Protein AF-A0A150K787-F1 (afdb_monomer_lite)

Secondary structure (DSSP, 8-state):
--SSTTTS----TT-S---THHHHHHHHHHHSGGGTT--S-----STTSS---

Radius of gyration: 14.04 Å; chains: 1; bounding box: 20×20×41 Å

Structure (mmCIF, N/CA/C/O backbone):
data_AF-A0A150K787-F1
#
_entry.id   AF-A0A150K787-F1
#
loop_
_atom_site.group_PDB
_atom_site.id
_atom_site.type_symbol
_atom_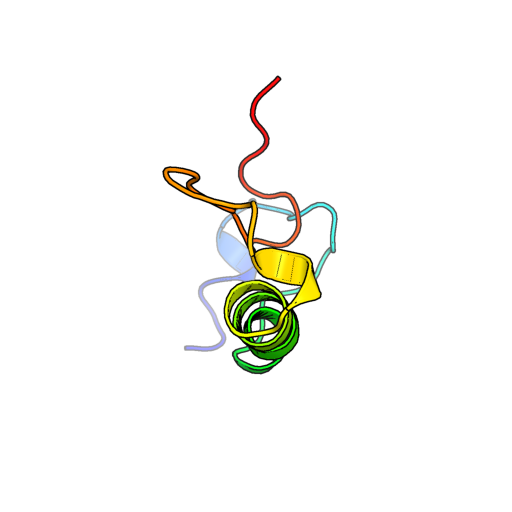site.label_atom_id
_atom_site.label_alt_id
_atom_site.label_comp_id
_atom_site.label_asym_id
_atom_site.label_entity_id
_atom_site.label_seq_id
_atom_site.pdbx_PDB_ins_code
_atom_site.Cartn_x
_atom_site.Cartn_y
_atom_site.Cartn_z
_atom_site.occupancy
_atom_site.B_iso_or_equiv
_atom_site.auth_seq_id
_atom_site.auth_comp_id
_atom_site.auth_asym_id
_atom_site.auth_atom_id
_atom_site.pdbx_PDB_model_num
ATOM 1 N N . MET A 1 1 ? -3.147 1.905 -26.578 1.00 53.50 1 MET A N 1
ATOM 2 C CA . MET A 1 1 ? -2.657 1.850 -25.180 1.00 53.50 1 MET A CA 1
ATOM 3 C C . MET A 1 1 ? -1.188 1.413 -25.014 1.00 53.50 1 MET A C 1
ATOM 5 O O . MET A 1 1 ? -0.579 1.808 -24.032 1.00 53.50 1 MET A O 1
ATOM 9 N N . LYS A 1 2 ? -0.558 0.673 -25.953 1.00 45.94 2 LYS A N 1
ATOM 10 C CA . LYS A 1 2 ? 0.860 0.239 -25.839 1.00 45.94 2 LYS A CA 1
ATOM 11 C C . LYS A 1 2 ? 1.952 1.261 -26.259 1.00 45.94 2 LYS A C 1
ATOM 13 O O . LYS A 1 2 ? 3.135 0.957 -26.188 1.00 45.94 2 LYS A O 1
ATOM 18 N N . ARG A 1 3 ? 1.581 2.456 -26.745 1.00 45.59 3 ARG A N 1
ATOM 19 C CA . ARG A 1 3 ? 2.521 3.408 -27.392 1.00 45.59 3 ARG A CA 1
ATOM 20 C C . ARG A 1 3 ? 2.970 4.587 -26.516 1.00 45.59 3 ARG A C 1
ATOM 22 O O . ARG A 1 3 ? 4.018 5.148 -26.795 1.00 45.59 3 ARG A O 1
ATOM 29 N N . GLN A 1 4 ? 2.234 4.948 -25.462 1.00 46.00 4 GLN A N 1
ATOM 30 C CA . GLN A 1 4 ? 2.507 6.177 -24.693 1.00 46.00 4 GLN A CA 1
ATOM 31 C C . GLN A 1 4 ? 3.618 6.042 -23.631 1.00 46.00 4 GLN A C 1
ATOM 33 O O . GLN A 1 4 ? 4.278 7.024 -23.321 1.00 46.00 4 GLN A O 1
ATOM 38 N N . TRP A 1 5 ? 3.900 4.842 -23.117 1.00 48.91 5 TRP A N 1
ATOM 39 C CA . TRP A 1 5 ? 4.853 4.623 -22.008 1.00 48.91 5 TRP A CA 1
ATOM 40 C C . TRP A 1 5 ? 6.322 4.596 -22.433 1.00 48.91 5 TRP A C 1
ATOM 42 O O . TRP A 1 5 ? 7.192 4.924 -21.637 1.00 48.91 5 TRP A O 1
ATOM 52 N N . LYS A 1 6 ? 6.619 4.253 -23.692 1.00 51.47 6 LYS A N 1
ATOM 53 C CA . LYS A 1 6 ? 7.985 4.396 -24.224 1.00 51.47 6 LYS A CA 1
ATOM 54 C C . LYS A 1 6 ? 8.382 5.862 -24.441 1.00 51.47 6 LYS A C 1
ATOM 56 O O . LYS A 1 6 ? 9.569 6.142 -24.545 1.00 51.47 6 LYS A O 1
ATOM 61 N N . ALA A 1 7 ? 7.410 6.773 -24.520 1.00 51.47 7 ALA A N 1
ATOM 62 C CA . ALA A 1 7 ? 7.631 8.170 -24.885 1.00 51.47 7 ALA A CA 1
ATOM 63 C C . ALA A 1 7 ? 7.755 9.121 -23.681 1.00 51.47 7 ALA A C 1
ATOM 65 O O . ALA A 1 7 ? 8.211 10.244 -23.855 1.00 51.47 7 ALA A O 1
ATOM 66 N N . SER A 1 8 ? 7.371 8.705 -22.470 1.00 57.62 8 SER A N 1
ATOM 67 C CA . SER A 1 8 ? 7.207 9.630 -21.340 1.00 57.62 8 SER A CA 1
ATOM 68 C C . SER A 1 8 ? 8.498 10.015 -20.607 1.00 57.62 8 SER A C 1
ATOM 70 O O . SER A 1 8 ? 8.431 10.821 -19.686 1.00 57.62 8 SER A O 1
ATOM 72 N N . GLY A 1 9 ? 9.666 9.450 -20.948 1.00 58.78 9 GLY A N 1
ATOM 73 C CA . GLY A 1 9 ? 10.961 9.745 -20.297 1.00 58.78 9 GLY A CA 1
ATOM 74 C C . GLY A 1 9 ? 11.074 9.321 -18.820 1.00 58.78 9 GLY A C 1
ATOM 75 O O . GLY A 1 9 ? 12.175 9.161 -18.298 1.00 58.78 9 GLY A O 1
ATOM 76 N N . LEU A 1 10 ? 9.941 9.070 -18.167 1.00 61.47 10 LEU A N 1
ATOM 77 C CA . LEU A 1 10 ? 9.800 8.629 -16.791 1.00 61.47 10 LEU A CA 1
ATOM 78 C C . LEU A 1 10 ? 10.215 7.162 -16.674 1.00 61.47 10 LEU A C 1
ATOM 80 O O . LEU A 1 10 ? 9.484 6.249 -17.062 1.00 61.47 10 LEU A O 1
ATOM 84 N N . LYS A 1 11 ? 11.422 6.943 -16.153 1.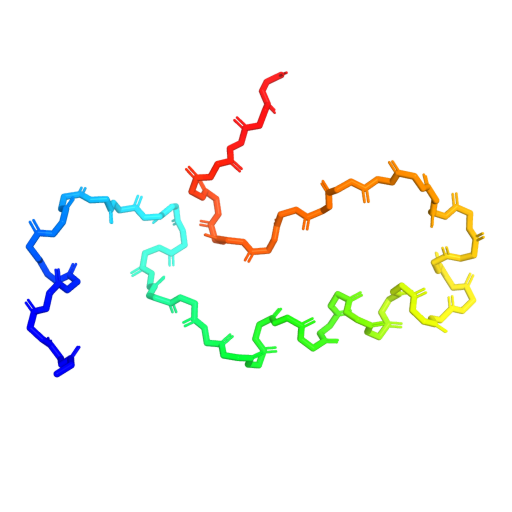00 69.81 11 LYS A N 1
ATOM 85 C CA . LYS A 1 11 ? 11.932 5.620 -15.795 1.00 69.81 11 LYS A CA 1
ATOM 86 C C . LYS A 1 11 ? 11.694 5.409 -14.299 1.00 69.81 11 LYS A C 1
ATOM 88 O O . LYS A 1 11 ? 12.516 5.884 -13.517 1.00 69.81 11 LYS A O 1
ATOM 93 N N . PRO A 1 12 ? 10.617 4.711 -13.884 1.00 72.12 12 PRO A N 1
ATOM 94 C CA . PRO A 1 12 ? 10.510 4.272 -12.497 1.00 72.12 12 PRO A CA 1
ATOM 95 C C . PRO A 1 12 ? 11.781 3.501 -12.118 1.00 72.12 12 PRO A C 1
ATOM 97 O O . PRO A 1 12 ? 12.278 2.737 -12.957 1.00 72.12 12 PRO A O 1
ATOM 100 N N .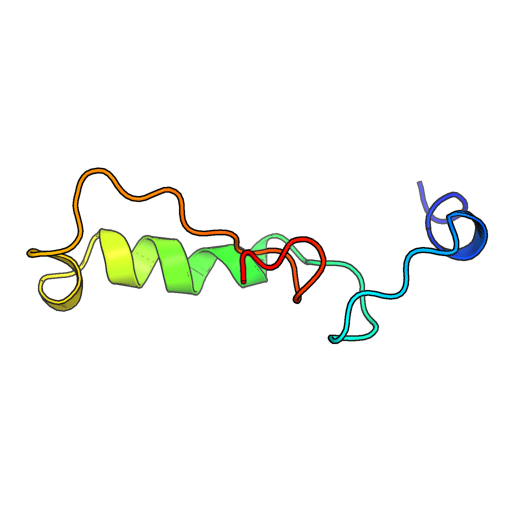 PRO A 1 13 ? 12.297 3.635 -10.886 1.00 85.81 13 PRO A N 1
ATOM 101 C CA . PRO A 1 13 ? 13.384 2.799 -10.379 1.00 85.81 13 PRO A CA 1
ATOM 102 C C . PRO A 1 13 ? 13.180 1.303 -10.650 1.00 85.81 13 PRO A C 1
ATOM 104 O O . PRO A 1 13 ? 14.127 0.604 -10.999 1.00 85.81 13 PRO A O 1
ATOM 107 N N . LEU A 1 14 ? 11.929 0.830 -10.606 1.00 89.44 14 LEU A N 1
ATOM 108 C CA . LEU A 1 14 ? 11.570 -0.564 -10.885 1.00 89.44 14 LEU A CA 1
ATOM 109 C C . LEU A 1 14 ? 11.590 -0.955 -12.381 1.00 89.44 14 LEU A C 1
ATOM 111 O O . LEU A 1 14 ? 11.345 -2.109 -12.720 1.00 89.44 14 LEU A O 1
ATOM 115 N N . ARG A 1 15 ? 11.864 -0.005 -13.289 1.00 85.62 15 ARG A N 1
ATOM 116 C CA . ARG A 1 15 ? 12.075 -0.168 -14.746 1.00 85.62 15 ARG A CA 1
ATOM 117 C C . ARG A 1 15 ? 10.980 -0.916 -15.518 1.00 85.62 15 ARG A C 1
ATOM 119 O O . ARG A 1 15 ? 11.204 -1.326 -16.657 1.00 85.62 15 ARG A O 1
ATOM 126 N N . ARG A 1 16 ? 9.780 -1.041 -14.953 1.00 86.75 16 ARG A N 1
ATOM 127 C CA . ARG A 1 16 ? 8.597 -1.585 -15.629 1.00 86.75 16 ARG A CA 1
ATOM 128 C C . ARG A 1 16 ? 7.336 -0.799 -15.267 1.00 86.75 16 ARG A C 1
ATOM 130 O O . ARG A 1 16 ? 7.292 -0.200 -14.193 1.00 86.75 16 ARG A O 1
ATOM 137 N N . PRO A 1 17 ? 6.297 -0.828 -16.120 1.00 84.75 17 PRO A N 1
ATOM 138 C CA . PRO A 1 17 ? 4.977 -0.348 -15.740 1.00 84.75 17 PRO A CA 1
ATOM 139 C C . PRO A 1 17 ? 4.419 -1.145 -14.556 1.00 84.75 17 PRO A C 1
ATOM 141 O O . PRO A 1 17 ? 4.561 -2.375 -14.505 1.00 84.75 17 PRO A O 1
ATOM 144 N N . GLY A 1 18 ? 3.750 -0.440 -13.644 1.00 87.69 18 GLY A N 1
ATOM 145 C CA . GLY A 1 18 ? 2.939 -1.066 -12.606 1.00 87.69 18 GLY A CA 1
ATOM 146 C C . GLY A 1 18 ? 1.832 -1.919 -13.225 1.00 87.69 18 GLY A C 1
ATOM 147 O O . GLY A 1 18 ? 1.296 -1.594 -14.286 1.00 87.69 18 GLY A O 1
ATOM 148 N N . GLN A 1 19 ? 1.533 -3.035 -12.580 1.00 93.25 19 GLN A N 1
ATOM 149 C CA . GLN A 1 19 ? 0.430 -3.926 -12.899 1.00 93.25 19 GLN A CA 1
ATOM 150 C C . GLN A 1 19 ? -0.606 -3.849 -11.774 1.00 93.25 19 GLN A C 1
ATOM 152 O O . GLN A 1 19 ? -0.225 -3.633 -10.625 1.00 93.25 19 GLN A O 1
ATOM 157 N N . PRO A 1 20 ? -1.899 -4.094 -12.047 1.00 93.44 20 PRO A N 1
ATOM 158 C CA . PRO A 1 20 ? -2.922 -4.117 -10.999 1.00 93.44 20 PRO A CA 1
ATOM 159 C C . PRO A 1 20 ? -2.572 -5.047 -9.827 1.00 93.44 20 PRO A C 1
ATOM 161 O O . PRO A 1 20 ? -2.827 -4.719 -8.672 1.00 93.44 20 PRO A O 1
ATOM 164 N N . ALA A 1 21 ? -1.913 -6.173 -10.120 1.00 95.88 21 ALA A N 1
ATOM 165 C CA . ALA A 1 21 ? -1.463 -7.133 -9.117 1.00 95.88 21 ALA A CA 1
ATOM 166 C C . ALA A 1 21 ? -0.442 -6.558 -8.114 1.00 95.88 21 ALA A C 1
ATOM 168 O O . ALA A 1 21 ? -0.376 -7.043 -6.989 1.00 95.88 21 ALA A O 1
ATOM 169 N N . ASP A 1 22 ? 0.311 -5.510 -8.469 1.00 95.31 22 ASP A N 1
ATOM 170 C CA . ASP A 1 22 ? 1.308 -4.904 -7.574 1.00 95.31 22 ASP A CA 1
ATOM 171 C C . ASP A 1 22 ? 0.669 -4.221 -6.352 1.00 95.31 22 ASP A C 1
ATOM 173 O O . ASP A 1 22 ? 1.316 -4.069 -5.320 1.00 95.31 22 ASP A O 1
ATOM 177 N N . HIS A 1 23 ? -0.607 -3.832 -6.442 1.00 95.38 23 HIS A N 1
ATOM 178 C CA . HIS A 1 23 ? -1.339 -3.215 -5.334 1.00 95.38 23 HIS A CA 1
ATOM 179 C C . HIS A 1 23 ? -1.919 -4.236 -4.352 1.00 95.38 23 HIS A C 1
ATOM 181 O O . HIS A 1 23 ? -2.173 -3.895 -3.198 1.00 95.38 23 HIS A O 1
ATOM 187 N N . ALA A 1 24 ? -2.118 -5.485 -4.788 1.00 97.12 24 ALA A N 1
ATOM 188 C CA . ALA A 1 24 ? -2.824 -6.495 -4.006 1.00 97.12 24 ALA A CA 1
ATOM 189 C C . ALA A 1 24 ? -2.164 -6.733 -2.641 1.00 97.12 24 ALA A C 1
ATOM 191 O O . ALA A 1 24 ? -2.851 -6.746 -1.625 1.00 97.12 24 ALA A O 1
ATOM 192 N N . GLY A 1 25 ? -0.831 -6.834 -2.599 1.00 96.94 25 GLY A N 1
ATOM 193 C CA . GLY A 1 25 ? -0.097 -7.028 -1.346 1.00 96.94 25 GLY A CA 1
ATOM 194 C C . GLY A 1 25 ? -0.273 -5.871 -0.359 1.00 96.94 25 GLY A C 1
ATOM 195 O O . GLY A 1 25 ? -0.445 -6.107 0.832 1.00 96.94 25 GLY A O 1
ATOM 196 N N . ALA A 1 26 ? -0.301 -4.629 -0.851 1.00 96.94 26 ALA A N 1
ATOM 197 C CA . ALA A 1 26 ? -0.522 -3.460 -0.003 1.00 96.94 26 ALA A CA 1
ATOM 198 C C . ALA A 1 26 ? -1.938 -3.449 0.591 1.00 96.94 26 ALA A C 1
ATOM 200 O O . ALA A 1 26 ? -2.105 -3.128 1.763 1.00 96.94 26 ALA A O 1
ATOM 201 N N . TYR A 1 27 ? -2.951 -3.844 -0.187 1.00 97.06 27 TYR A N 1
ATOM 202 C CA . TYR A 1 27 ? -4.318 -3.966 0.323 1.00 97.06 27 TYR A CA 1
ATOM 203 C C . TYR A 1 27 ? -4.447 -5.068 1.367 1.00 97.06 27 TYR A C 1
ATOM 205 O O . TYR A 1 27 ? -5.079 -4.849 2.393 1.00 97.06 27 TYR A O 1
ATOM 213 N N . VAL A 1 28 ? -3.821 -6.224 1.129 1.00 97.88 28 VAL A N 1
ATOM 214 C CA . VAL A 1 28 ? -3.814 -7.325 2.099 1.00 97.88 28 VAL A CA 1
ATOM 215 C C . VAL A 1 28 ? -3.136 -6.891 3.396 1.00 97.88 28 VAL A C 1
ATOM 217 O O . VAL A 1 28 ? -3.708 -7.105 4.455 1.00 97.88 28 VAL A O 1
ATOM 220 N N . LEU 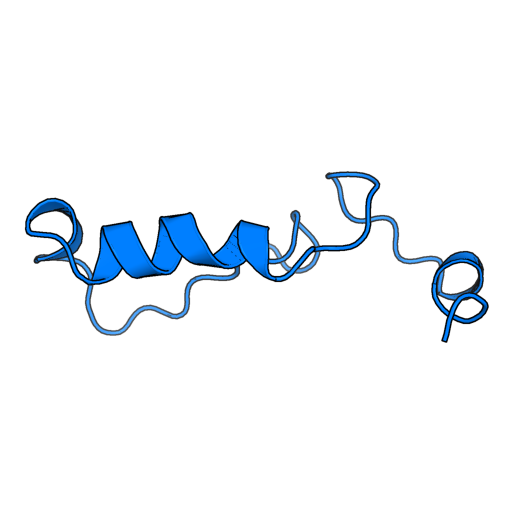A 1 29 ? -1.980 -6.220 3.327 1.00 97.69 29 LEU A N 1
ATOM 221 C CA . LEU A 1 29 ? -1.301 -5.687 4.510 1.00 97.69 29 LEU A CA 1
ATOM 222 C C . LEU A 1 29 ? -2.206 -4.728 5.293 1.00 97.69 29 LEU A C 1
ATOM 224 O O . LEU A 1 29 ? -2.393 -4.905 6.491 1.00 97.69 29 LEU A O 1
ATOM 228 N N . LEU A 1 30 ? -2.791 -3.736 4.617 1.00 97.44 30 LEU A N 1
ATOM 229 C CA . LEU A 1 30 ? -3.639 -2.730 5.264 1.00 97.44 30 LEU A CA 1
ATOM 230 C C . LEU A 1 30 ? -4.941 -3.308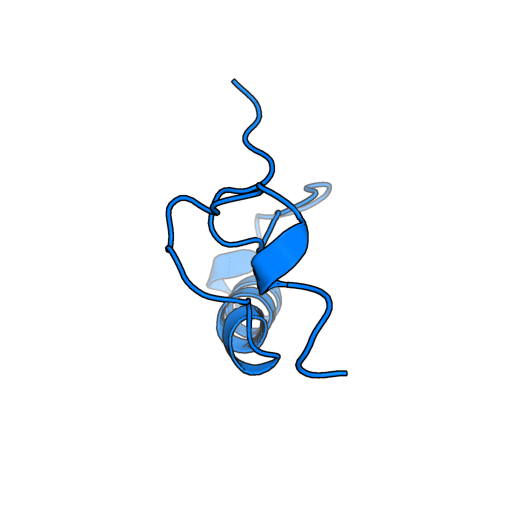 5.833 1.00 97.44 30 LEU A C 1
ATOM 232 O O . LEU A 1 30 ? -5.496 -2.736 6.763 1.00 97.44 30 LEU A O 1
ATOM 236 N N . ALA A 1 31 ? -5.432 -4.414 5.275 1.00 97.50 31 ALA A N 1
ATOM 237 C CA . ALA A 1 31 ? -6.613 -5.116 5.770 1.00 97.50 31 ALA A CA 1
ATOM 238 C C . ALA A 1 31 ? -6.294 -6.180 6.836 1.00 97.50 31 ALA A C 1
ATOM 240 O O . ALA A 1 31 ? -7.218 -6.705 7.452 1.00 97.50 31 ALA A O 1
ATOM 241 N N . SER A 1 32 ? -5.020 -6.533 7.021 1.00 98.31 32 SER A N 1
ATOM 242 C CA . SER A 1 32 ? -4.577 -7.533 7.996 1.00 98.31 32 SER A CA 1
ATOM 243 C C . SER A 1 32 ? -4.334 -6.931 9.380 1.00 98.31 32 SER A C 1
ATOM 245 O O . SER A 1 32 ? -4.165 -5.717 9.514 1.00 98.31 32 SER A O 1
ATOM 247 N N . ASP A 1 33 ? -4.222 -7.794 10.391 1.00 98.44 33 ASP A N 1
ATOM 248 C CA . ASP A 1 33 ? -3.842 -7.406 11.756 1.00 98.44 33 ASP A CA 1
ATOM 249 C C . ASP A 1 33 ? -2.478 -6.689 11.795 1.00 98.44 33 ASP A C 1
ATOM 251 O O . ASP A 1 33 ? -2.255 -5.783 12.599 1.00 98.44 33 ASP A O 1
ATOM 255 N N . GLU A 1 34 ? -1.602 -6.979 10.832 1.00 98.06 34 GLU A N 1
ATOM 256 C CA . GLU A 1 34 ? -0.258 -6.399 10.749 1.00 98.06 34 GLU A CA 1
ATOM 257 C C . GLU A 1 34 ? -0.309 -4.928 10.311 1.00 98.06 34 GLU A C 1
ATOM 259 O O . GLU A 1 34 ? 0.623 -4.157 10.550 1.00 98.06 34 GLU A O 1
ATOM 264 N N . GLY A 1 35 ? -1.421 -4.523 9.692 1.00 97.81 35 GLY A N 1
ATOM 265 C CA . GLY A 1 35 ? -1.733 -3.144 9.345 1.00 97.81 35 GLY A CA 1
ATOM 266 C C . GLY A 1 35 ? -2.461 -2.373 10.447 1.00 97.81 35 GLY A C 1
ATOM 267 O O . GLY A 1 35 ? -2.702 -1.182 10.263 1.00 97.81 35 GLY A O 1
ATOM 268 N N . ALA A 1 36 ? -2.796 -2.986 11.590 1.00 98.00 36 ALA A N 1
ATOM 269 C CA . ALA A 1 36 ? -3.737 -2.414 12.562 1.00 98.00 36 ALA A CA 1
ATOM 270 C C . ALA A 1 36 ? -3.316 -1.053 13.150 1.00 98.00 36 ALA A C 1
ATOM 272 O O . ALA A 1 36 ? -4.169 -0.276 13.577 1.00 98.00 36 ALA A O 1
ATOM 273 N N . TYR A 1 37 ? -2.017 -0.739 13.161 1.00 97.62 37 TYR A N 1
ATOM 274 C CA . TYR A 1 37 ? -1.497 0.545 13.647 1.00 97.62 37 TYR A CA 1
ATOM 275 C C . TYR A 1 37 ? -1.162 1.548 12.525 1.00 97.62 37 TYR A C 1
ATOM 277 O O . TYR A 1 37 ? -0.651 2.638 12.785 1.00 97.62 37 TYR A O 1
ATOM 285 N N . ILE A 1 38 ? -1.443 1.208 11.264 1.00 97.56 38 ILE A N 1
ATOM 286 C CA . ILE A 1 38 ? -1.192 2.065 10.103 1.00 97.56 38 ILE A CA 1
ATOM 287 C C . ILE A 1 38 ? -2.472 2.838 9.781 1.00 97.56 38 ILE A C 1
ATOM 289 O O . ILE A 1 38 ? -3.410 2.310 9.191 1.00 97.56 38 ILE A O 1
ATOM 293 N N . THR A 1 39 ? -2.508 4.122 10.139 1.00 96.88 39 THR A N 1
ATOM 294 C CA . THR A 1 39 ? -3.661 4.995 9.873 1.00 96.88 39 THR A CA 1
ATOM 295 C C . THR A 1 39 ? -3.239 6.406 9.458 1.00 96.88 39 THR A C 1
ATOM 297 O O . THR A 1 39 ? -2.134 6.863 9.763 1.00 96.88 39 THR A O 1
ATOM 300 N N . GLY A 1 40 ? -4.104 7.090 8.703 1.00 96.31 40 GLY A N 1
ATOM 301 C CA . GLY A 1 40 ? -3.878 8.459 8.217 1.00 96.31 40 GLY A CA 1
ATOM 302 C C . GLY A 1 40 ? -2.755 8.615 7.182 1.00 96.31 40 GLY A C 1
ATOM 303 O O . GLY A 1 40 ? -2.401 9.741 6.844 1.00 96.31 40 GLY A O 1
ATOM 304 N N . GLN A 1 41 ? -2.186 7.514 6.683 1.00 94.81 41 GLN A N 1
ATOM 305 C CA . GLN A 1 41 ? -1.058 7.539 5.750 1.00 94.81 41 GLN A CA 1
ATOM 306 C C . GLN A 1 41 ? -1.506 7.442 4.290 1.00 94.81 41 GLN A C 1
ATOM 308 O O . GLN A 1 41 ? -2.425 6.697 3.954 1.00 94.81 41 GLN A O 1
ATOM 313 N N . CYS A 1 42 ? -0.784 8.131 3.404 1.00 92.19 42 CYS A N 1
ATOM 314 C CA . CYS A 1 42 ? -0.868 7.929 1.959 1.00 92.19 42 CYS A CA 1
ATOM 315 C C . CYS A 1 42 ? 0.335 7.100 1.489 1.00 92.19 42 CYS A C 1
ATOM 317 O O . CYS A 1 42 ? 1.459 7.600 1.410 1.00 92.19 42 CYS A O 1
ATOM 319 N N . ILE A 1 43 ? 0.105 5.819 1.192 1.00 92.00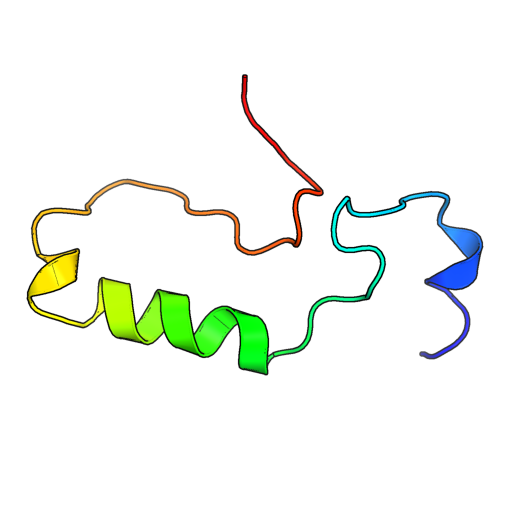 43 ILE A N 1
ATOM 320 C CA . ILE A 1 43 ? 1.160 4.885 0.782 1.00 92.00 43 ILE A CA 1
ATOM 321 C C . ILE A 1 43 ? 1.197 4.792 -0.743 1.00 92.00 43 ILE A C 1
ATOM 323 O O . ILE A 1 43 ? 0.247 4.352 -1.391 1.00 92.00 43 ILE A O 1
ATOM 327 N N . HIS A 1 44 ? 2.330 5.179 -1.325 1.00 92.19 44 HIS A N 1
ATOM 328 C CA . HIS A 1 44 ? 2.525 5.173 -2.769 1.00 92.19 44 HIS A CA 1
ATOM 329 C C . HIS A 1 44 ? 3.022 3.811 -3.265 1.00 92.19 44 HIS A C 1
ATOM 331 O O . HIS A 1 44 ? 4.184 3.455 -3.077 1.00 92.19 44 HIS A O 1
ATOM 337 N N . ILE A 1 45 ? 2.172 3.083 -3.991 1.00 93.62 45 ILE A N 1
ATOM 338 C CA . ILE A 1 45 ? 2.561 1.867 -4.722 1.00 93.62 45 ILE A CA 1
ATOM 339 C C . ILE A 1 45 ? 2.783 2.237 -6.191 1.00 93.62 45 ILE A C 1
ATOM 341 O O . ILE A 1 45 ? 1.875 2.160 -7.012 1.00 93.62 45 ILE A O 1
ATOM 345 N N . ASN A 1 46 ? 3.976 2.743 -6.515 1.00 90.75 46 ASN A N 1
ATOM 346 C CA . ASN A 1 46 ? 4.239 3.367 -7.823 1.00 90.75 46 ASN A CA 1
ATOM 347 C C . ASN A 1 46 ? 5.584 2.974 -8.465 1.00 90.75 46 ASN A C 1
ATOM 349 O O . ASN A 1 46 ? 6.015 3.609 -9.427 1.00 90.75 46 ASN A O 1
ATOM 353 N N . GLY A 1 47 ? 6.276 1.964 -7.931 1.00 90.25 47 GLY A N 1
ATOM 354 C CA . GLY A 1 47 ? 7.580 1.535 -8.449 1.00 90.25 47 GLY A CA 1
ATOM 355 C C . GLY A 1 47 ? 8.711 2.560 -8.274 1.00 90.25 47 GLY A C 1
ATOM 356 O O . GLY A 1 47 ? 9.689 2.495 -9.021 1.00 90.25 47 GLY A O 1
ATOM 357 N N . GLY A 1 48 ? 8.576 3.493 -7.321 1.00 88.94 48 GLY A N 1
ATOM 358 C CA . GLY A 1 48 ? 9.573 4.516 -6.979 1.00 88.94 48 GLY A CA 1
ATOM 359 C C . GLY A 1 48 ? 9.450 5.819 -7.776 1.00 88.94 48 GLY A C 1
ATOM 360 O O . GLY A 1 48 ? 10.414 6.566 -7.886 1.00 88.94 48 GLY A O 1
ATOM 361 N N . MET A 1 49 ? 8.293 6.078 -8.385 1.00 85.56 49 MET A N 1
ATOM 362 C CA . MET A 1 49 ? 8.060 7.257 -9.235 1.00 85.56 49 MET A CA 1
ATOM 363 C C . MET A 1 49 ? 7.940 8.568 -8.457 1.00 85.56 49 MET A C 1
ATOM 365 O O . MET A 1 49 ? 8.371 9.612 -8.933 1.00 85.56 49 MET A O 1
ATOM 369 N N . ALA A 1 50 ? 7.324 8.507 -7.283 1.00 82.12 50 ALA A N 1
ATOM 370 C CA . ALA A 1 50 ? 7.230 9.612 -6.346 1.00 82.12 50 ALA A CA 1
ATOM 371 C C . ALA A 1 50 ? 7.754 9.104 -5.008 1.00 82.12 50 ALA A C 1
ATOM 373 O O . ALA A 1 50 ? 7.185 8.173 -4.435 1.00 82.12 50 ALA A O 1
ATOM 374 N N . MET A 1 51 ? 8.864 9.688 -4.572 1.00 76.06 51 MET A N 1
ATOM 375 C CA . MET A 1 51 ? 9.520 9.417 -3.301 1.00 76.06 51 MET A CA 1
ATOM 376 C C . MET A 1 51 ? 9.569 10.749 -2.553 1.00 76.06 51 MET A C 1
ATOM 378 O O . MET A 1 51 ? 10.041 11.734 -3.117 1.00 76.06 51 MET A O 1
ATOM 382 N N . SER A 1 52 ? 9.040 10.796 -1.329 1.00 64.44 52 SER A N 1
ATOM 383 C CA . SER A 1 52 ? 9.295 11.924 -0.429 1.00 64.44 52 SER A CA 1
ATOM 384 C C . SER A 1 52 ? 10.627 11.672 0.260 1.00 64.44 52 SER A C 1
ATOM 386 O O . SER A 1 52 ? 10.835 10.571 0.775 1.00 64.44 52 SER A O 1
ATOM 388 N N . SER A 1 53 ? 11.503 12.673 0.234 1.00 57.41 53 SER A N 1
ATOM 389 C CA . SER A 1 53 ? 12.668 12.749 1.118 1.00 57.41 53 SER A CA 1
ATOM 390 C C . SER A 1 53 ? 12.252 13.155 2.526 1.00 57.41 53 SER A C 1
ATOM 392 O O . SER A 1 53 ? 11.178 13.795 2.645 1.00 57.41 53 SER A O 1
#

pLDDT: mean 83.28, std 17.49, range [45.59, 98.44]

Foldseek 3Di:
DPPVVVPPPQQQCQRDFDDPVLCVVVVCCCVDPVVVPPPPDDDDSGSRRDDDD

Organism: Heyndrickxia coagulans (NCBI:txid1398)

Sequence (53 aa):
MKRQWKASGLKPPLRRPGQPADHAGAYVLLASDEGAYITGQCIHINGGMAMSS

InterPro domains:
  IPR002347 Short-chain dehydrogenase/reductase SDR [PF13561] (8-49)
  IPR036291 NAD(P)-binding domain superfamily [SSF51735] (11-51)